Protein AF-A0A6P0VZF2-F1 (afdb_monomer_lite)

Radius of gyration: 37.42 Å; chains: 1; bounding box: 67×25×95 Å

pLDDT: mean 94.34, std 3.8, range [72.44, 98.31]

Foldseek 3Di:
DWDQDPVQRKTWDQDPNDTWIAHNVRHTDDDPVVVVVVVVVVVVVVVVVVVVVVVVVVVVVVVVVVVVVVVVVVVVLVVVLLVCLVVVVVVPDDLVRSCVVSVHPSVSSVVSVVD

Secondary structure (DSSP, 8-state):
-PEEPTTT--EEEEETTEEEEE-TTSPBPPPHHHHHHHHHHHHHHHHHHHHHHHHHHHHHHHHHHHHHHHHHHHHHHHHHHHHHHHHHHHTT--HHHHHHHTT--HHHHHHHHH-

Sequence (115 aa):
QGWVSPRLGITFEVVEKELQLYRPDGERFGSFVEIIQQKEWERQRAEEQRQRAEEQRQRAERAEQEKEQERLAKQQAQQSQLQAIPKLLAMGLNGEQIAEALSLPVETVRTVING

Structure (mmCIF, N/CA/C/O backbone):
data_AF-A0A6P0VZF2-F1
#
_entry.id   AF-A0A6P0VZF2-F1
#
loop_
_atom_site.group_PDB
_atom_site.id
_atom_site.type_symbol
_atom_site.label_atom_id
_atom_site.label_alt_id
_atom_site.label_comp_id
_atom_site.label_asym_id
_atom_site.label_entity_id
_atom_site.label_seq_id
_atom_site.pdbx_PDB_ins_code
_atom_site.Cartn_x
_atom_site.Cartn_y
_atom_site.Cartn_z
_atom_site.occupancy
_atom_site.B_iso_or_equiv
_atom_site.auth_seq_id
_atom_site.auth_comp_id
_atom_site.auth_asym_id
_atom_site.auth_atom_id
_atom_site.pdbx_PDB_model_num
ATOM 1 N N . GLN A 1 1 ? -34.549 -15.713 43.573 1.00 72.44 1 GLN A N 1
ATOM 2 C CA . GLN A 1 1 ? -35.770 -15.083 43.013 1.00 72.44 1 GLN A CA 1
ATOM 3 C C . GLN A 1 1 ? -35.609 -13.589 43.204 1.00 72.44 1 GLN A C 1
ATOM 5 O O . GLN A 1 1 ? -35.734 -13.108 44.326 1.00 72.44 1 GLN A O 1
ATOM 10 N N . GLY A 1 2 ? -35.232 -12.893 42.132 1.00 86.44 2 GLY A N 1
ATOM 11 C CA . GLY A 1 2 ? -35.026 -11.447 42.132 1.00 86.44 2 GLY A CA 1
ATOM 12 C C . GLY A 1 2 ? -36.325 -10.644 42.014 1.00 86.44 2 GLY A C 1
ATOM 13 O O . GLY A 1 2 ? -37.365 -11.163 41.607 1.00 86.44 2 GLY A O 1
ATOM 14 N N . TRP A 1 3 ? -36.256 -9.362 42.367 1.00 94.00 3 TRP A N 1
ATOM 15 C CA . TRP A 1 3 ? -37.337 -8.393 42.200 1.00 94.00 3 TRP A CA 1
ATOM 16 C C . TRP A 1 3 ? -37.138 -7.594 40.910 1.00 94.00 3 TRP A C 1
ATOM 18 O O . TRP A 1 3 ? -36.081 -6.999 40.709 1.00 94.00 3 TRP A O 1
ATOM 28 N N . VAL A 1 4 ? -38.153 -7.551 40.047 1.00 95.62 4 VAL A N 1
ATOM 29 C CA . VAL A 1 4 ? -38.128 -6.758 38.809 1.00 95.62 4 VAL A CA 1
ATOM 30 C C . VAL A 1 4 ? -38.736 -5.382 39.075 1.00 95.62 4 VAL A C 1
ATOM 32 O O . VAL A 1 4 ? -39.879 -5.284 39.519 1.00 95.62 4 VAL A O 1
ATOM 35 N N . SER A 1 5 ? -37.997 -4.310 38.782 1.00 92.50 5 SER A N 1
ATOM 36 C CA . SER A 1 5 ? -38.495 -2.940 38.945 1.00 92.50 5 SER A CA 1
ATOM 37 C C . SER A 1 5 ? -39.557 -2.596 37.892 1.00 92.50 5 SER A C 1
ATOM 39 O O . SER A 1 5 ? -39.223 -2.560 36.706 1.00 92.50 5 SER A O 1
ATOM 41 N N . PRO A 1 6 ? -40.800 -2.234 38.274 1.00 92.62 6 PRO A N 1
ATOM 42 C CA . PRO A 1 6 ? -41.868 -1.929 37.313 1.00 92.62 6 PRO A CA 1
ATOM 43 C C . PRO A 1 6 ? -41.601 -0.707 36.427 1.00 92.62 6 PRO A C 1
ATOM 45 O O . PRO A 1 6 ? -42.160 -0.607 35.341 1.00 92.62 6 PRO A O 1
ATOM 48 N N . ARG A 1 7 ? -40.773 0.245 36.886 1.00 94.19 7 ARG A N 1
ATOM 49 C CA . ARG A 1 7 ? -40.437 1.447 36.102 1.00 94.19 7 ARG A CA 1
ATOM 50 C C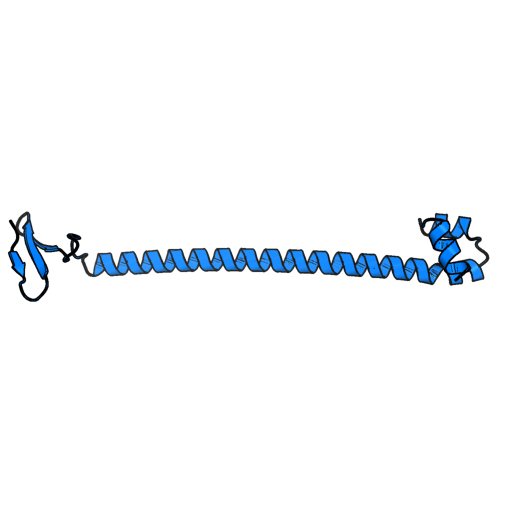 . ARG A 1 7 ? -39.200 1.281 35.227 1.00 94.19 7 ARG A C 1
ATOM 52 O O . ARG A 1 7 ? -39.075 1.995 34.241 1.00 94.19 7 ARG A O 1
ATOM 59 N N . LEU A 1 8 ? -38.270 0.410 35.622 1.00 92.50 8 LEU A N 1
ATOM 60 C CA . LEU A 1 8 ? -36.960 0.281 34.973 1.00 92.50 8 LEU A CA 1
ATOM 61 C C . LEU A 1 8 ? -36.809 -1.015 34.168 1.00 92.50 8 LEU A C 1
ATOM 63 O O . LEU A 1 8 ? -35.934 -1.088 33.314 1.00 92.50 8 LEU A O 1
ATOM 67 N N . GLY A 1 9 ? -37.608 -2.047 34.453 1.00 93.56 9 GLY A N 1
ATOM 68 C CA . GLY A 1 9 ? -37.501 -3.362 33.812 1.00 93.56 9 GLY A CA 1
ATOM 69 C C . GLY A 1 9 ? -36.236 -4.152 34.174 1.00 93.56 9 GLY A C 1
ATOM 70 O O . GLY A 1 9 ? -35.977 -5.185 33.570 1.00 93.56 9 GLY A O 1
ATOM 71 N N . ILE A 1 10 ? -35.440 -3.675 35.136 1.00 95.12 10 ILE A N 1
ATOM 72 C CA . ILE A 1 10 ? -34.222 -4.343 35.616 1.00 95.12 10 ILE A CA 1
ATOM 73 C C . ILE A 1 10 ? -34.530 -5.250 36.809 1.00 95.12 10 ILE A C 1
ATOM 75 O O . ILE A 1 10 ? -35.451 -4.970 37.583 1.00 95.12 10 ILE A O 1
ATOM 79 N N . THR A 1 11 ? -33.732 -6.301 36.980 1.00 95.56 11 THR A N 1
ATOM 80 C CA . THR A 1 11 ? -33.877 -7.271 38.072 1.00 95.56 11 THR A CA 1
ATOM 81 C C . THR A 1 11 ? -32.853 -7.002 39.166 1.00 95.56 11 THR A C 1
ATOM 83 O O . THR A 1 11 ? -31.673 -6.819 38.887 1.00 95.56 11 THR A O 1
ATOM 86 N N . PHE A 1 12 ? -33.303 -7.001 40.413 1.00 94.81 12 PHE A N 1
ATOM 87 C CA . PHE A 1 12 ? -32.484 -6.903 41.614 1.00 94.81 12 PHE A CA 1
ATOM 88 C C . PHE A 1 12 ? -32.463 -8.270 42.289 1.00 94.81 12 PHE A C 1
ATOM 90 O O . PHE A 1 12 ? -33.515 -8.780 42.676 1.00 94.81 12 PHE A O 1
ATOM 97 N N . GLU A 1 13 ? -31.292 -8.868 42.457 1.00 94.31 13 GLU A N 1
ATOM 98 C CA . GLU A 1 13 ? -31.149 -10.160 43.124 1.00 94.31 13 GLU A CA 1
ATOM 99 C C . GLU A 1 13 ? -30.012 -10.112 44.138 1.00 94.31 13 GLU A C 1
ATOM 101 O O . GLU A 1 13 ? -28.954 -9.553 43.869 1.00 94.31 13 GLU A O 1
ATOM 106 N N . VAL A 1 14 ? -30.234 -10.677 45.325 1.00 92.12 14 VAL A N 1
ATOM 107 C CA . VAL A 1 14 ? -29.182 -10.811 46.334 1.00 92.12 14 VAL A CA 1
ATOM 108 C C . VAL A 1 14 ? -28.567 -12.197 46.201 1.00 92.12 14 VAL A C 1
ATOM 110 O O . VAL A 1 14 ? -29.243 -13.198 46.432 1.00 92.12 14 VAL A O 1
ATOM 113 N N . VAL A 1 15 ? -27.286 -12.250 45.853 1.00 89.06 15 VAL A N 1
ATOM 114 C CA . VAL A 1 15 ? -26.509 -13.484 45.683 1.00 89.06 15 VAL A CA 1
ATOM 115 C C . VAL A 1 15 ? -25.336 -13.417 46.649 1.00 89.06 15 VAL A C 1
ATOM 117 O O . VAL A 1 15 ? -24.630 -12.418 46.676 1.00 89.06 15 VAL A O 1
ATOM 120 N N . GLU A 1 16 ? -25.158 -14.438 47.489 1.00 87.81 16 GLU A N 1
ATOM 121 C CA . GLU A 1 16 ? -24.052 -14.499 48.466 1.00 87.81 16 GLU A CA 1
ATOM 122 C C . GLU A 1 16 ? -23.924 -13.252 49.370 1.00 87.81 16 GLU A C 1
ATOM 124 O O . GLU A 1 16 ? -22.840 -12.892 49.813 1.00 87.81 16 GLU A O 1
ATOM 129 N N . LYS A 1 17 ? -25.065 -12.631 49.711 1.00 90.75 17 LYS A N 1
ATOM 130 C CA . LYS A 1 17 ? -25.184 -11.377 50.491 1.00 90.75 17 LYS A CA 1
ATOM 131 C C . LYS A 1 17 ? -24.780 -10.099 49.740 1.00 90.75 17 LYS A C 1
ATOM 133 O O . LYS A 1 17 ? -24.764 -9.034 50.353 1.00 90.75 17 LYS A O 1
ATOM 138 N N . GLU A 1 18 ? -24.546 -10.170 48.435 1.00 88.56 18 GLU A N 1
ATOM 139 C CA . GLU A 1 18 ? -24.303 -9.007 47.581 1.00 88.56 18 GLU A CA 1
ATOM 140 C C . GLU A 1 18 ? -25.506 -8.696 46.690 1.00 88.56 18 GLU A C 1
ATOM 142 O O . GLU A 1 18 ? -26.141 -9.597 46.140 1.00 88.56 18 GLU A O 1
ATOM 147 N N . LEU A 1 19 ? -25.813 -7.406 46.517 1.00 90.56 19 LEU A N 1
ATOM 148 C CA . LEU A 1 19 ? -26.839 -6.956 45.580 1.00 90.56 19 LEU A CA 1
ATOM 149 C C . LEU A 1 19 ? -26.286 -6.981 44.152 1.00 90.56 19 LEU A C 1
ATOM 151 O O . LEU A 1 19 ? -25.369 -6.234 43.815 1.00 90.56 19 LEU A O 1
ATOM 155 N N . GLN A 1 20 ? -26.896 -7.794 43.301 1.00 92.12 20 GLN A N 1
ATOM 156 C CA . GLN A 1 20 ? -26.627 -7.865 41.874 1.00 92.12 20 GLN A CA 1
ATOM 157 C C . GLN A 1 20 ? -27.799 -7.257 41.107 1.00 92.12 20 GLN A C 1
ATOM 159 O O . GLN A 1 20 ? -28.968 -7.463 41.441 1.00 92.12 20 GLN A O 1
ATOM 164 N N . LEU A 1 21 ? -27.475 -6.479 40.078 1.00 93.19 21 LEU A N 1
ATOM 165 C CA . LEU A 1 21 ? -28.457 -5.913 39.169 1.00 93.19 21 LEU A CA 1
ATOM 166 C C . LEU A 1 21 ? -28.301 -6.586 37.813 1.00 93.19 21 LEU A C 1
ATOM 168 O O . LEU A 1 21 ? -27.181 -6.732 37.322 1.00 93.19 21 LEU A O 1
ATOM 172 N N . TYR A 1 22 ? -29.424 -6.914 37.190 1.00 93.94 22 TYR A N 1
ATOM 173 C CA . TYR A 1 22 ? -29.488 -7.443 35.836 1.00 93.94 22 TYR A CA 1
ATOM 174 C C . TYR A 1 22 ? -30.323 -6.523 34.957 1.00 93.94 22 TYR A C 1
ATOM 176 O O . TYR A 1 22 ? -31.374 -6.020 35.360 1.00 93.94 22 TYR A O 1
ATOM 184 N N . ARG A 1 23 ? -29.831 -6.291 33.749 1.00 93.88 23 ARG A N 1
ATOM 185 C CA . ARG A 1 23 ? -30.483 -5.545 32.679 1.00 93.88 23 ARG A CA 1
ATOM 186 C C . ARG A 1 23 ? -31.737 -6.293 32.190 1.00 93.88 23 ARG A C 1
ATOM 188 O O . ARG A 1 23 ? -31.913 -7.469 32.509 1.00 93.88 23 ARG A O 1
ATOM 195 N N . PRO A 1 24 ? -32.616 -5.642 31.405 1.00 93.31 24 PRO A N 1
ATOM 196 C CA . PRO A 1 24 ? -33.824 -6.293 30.890 1.00 93.31 24 PRO A CA 1
ATOM 197 C C . PRO A 1 24 ? -33.538 -7.478 29.951 1.00 93.31 24 PRO A C 1
ATOM 199 O O . PRO A 1 24 ? -34.395 -8.336 29.774 1.00 93.31 24 PRO A O 1
ATOM 202 N N . ASP A 1 25 ? -32.341 -7.527 29.359 1.00 92.38 25 ASP A N 1
ATOM 203 C CA . ASP A 1 25 ? -31.837 -8.633 28.532 1.00 92.38 25 ASP A CA 1
ATOM 204 C C . ASP A 1 25 ? -31.271 -9.807 29.360 1.00 92.38 25 ASP A C 1
ATOM 206 O O . ASP A 1 25 ? -30.888 -10.830 28.797 1.00 92.38 25 ASP A O 1
ATOM 210 N N . GLY A 1 26 ? -31.257 -9.690 30.693 1.00 88.94 26 GLY A N 1
ATOM 211 C CA . GLY A 1 26 ? -30.741 -10.704 31.609 1.00 88.94 26 GLY A CA 1
ATOM 212 C C . GLY A 1 26 ? -29.235 -10.617 31.867 1.00 88.94 26 GLY A C 1
ATOM 213 O O . GLY A 1 26 ? -28.729 -11.378 32.690 1.00 88.94 26 GLY A O 1
ATOM 214 N N . GLU A 1 27 ? -28.508 -9.691 31.234 1.00 91.81 27 GLU A N 1
ATOM 215 C CA . GLU A 1 27 ? -27.086 -9.489 31.525 1.00 91.81 27 GLU A CA 1
ATOM 216 C C . GLU A 1 27 ? -26.885 -8.767 32.859 1.00 91.81 27 GLU A C 1
ATOM 218 O O . GLU A 1 27 ? -27.603 -7.824 33.197 1.00 91.81 27 GLU A O 1
ATOM 223 N N . ARG A 1 28 ? -25.862 -9.159 33.622 1.00 91.75 28 ARG A N 1
ATOM 224 C CA . ARG A 1 28 ? -25.497 -8.447 34.849 1.00 91.75 28 ARG A CA 1
ATOM 225 C C . ARG A 1 28 ? -24.949 -7.059 34.507 1.00 91.75 28 ARG A C 1
ATOM 227 O O . ARG A 1 28 ? -24.153 -6.899 33.586 1.00 91.75 28 ARG A O 1
ATOM 234 N N . PHE A 1 29 ? -25.316 -6.053 35.295 1.00 91.88 29 PHE A N 1
ATOM 235 C CA . PHE A 1 29 ? -24.626 -4.769 35.264 1.00 91.88 29 PHE A CA 1
ATOM 236 C C . PHE A 1 29 ? -23.169 -4.957 35.695 1.00 91.88 29 PHE A C 1
ATOM 238 O O . PHE A 1 29 ? -22.896 -5.343 36.834 1.00 91.88 29 PHE A O 1
ATOM 245 N N . GLY A 1 30 ? -22.244 -4.652 34.787 1.00 87.75 30 GLY A N 1
ATOM 246 C CA . GLY A 1 30 ? -20.832 -4.541 35.126 1.00 87.75 30 GLY A CA 1
ATOM 247 C C . GLY A 1 30 ? -20.597 -3.414 36.130 1.00 87.75 30 GLY A C 1
ATOM 248 O O . GLY A 1 30 ? -21.299 -2.397 36.147 1.00 87.75 30 GLY A O 1
ATOM 249 N N . SER A 1 31 ? -19.584 -3.588 36.966 1.00 88.06 31 SER A N 1
ATOM 250 C CA . SER A 1 31 ? -19.031 -2.518 37.780 1.00 88.06 31 SER A CA 1
ATOM 251 C C . SER A 1 31 ? -18.493 -1.397 36.891 1.00 88.06 31 SER A C 1
ATOM 253 O O . SER A 1 31 ? -18.128 -1.589 35.728 1.00 88.06 31 SER A O 1
ATOM 255 N N . PHE A 1 32 ? -18.393 -0.197 37.460 1.00 86.69 32 PHE A N 1
ATOM 256 C CA . PHE A 1 32 ? -17.809 0.940 36.754 1.00 86.69 32 PHE A CA 1
ATOM 257 C C . PHE A 1 32 ? -16.398 0.629 36.228 1.00 86.69 32 PHE A C 1
ATOM 259 O O . PHE A 1 32 ? -16.060 1.003 35.108 1.00 86.69 32 PHE A O 1
ATOM 266 N N . VAL A 1 33 ? -15.599 -0.105 37.009 1.00 92.75 33 VAL A N 1
ATOM 267 C CA . VAL A 1 33 ? -14.237 -0.499 36.634 1.00 92.75 33 VAL A CA 1
ATOM 268 C C . VAL A 1 33 ? -14.245 -1.444 35.432 1.00 92.75 33 VAL A C 1
ATOM 270 O O . VAL A 1 33 ? -13.512 -1.194 34.478 1.00 92.75 33 VAL A O 1
ATOM 273 N N . GLU A 1 34 ? -15.099 -2.470 35.427 1.00 91.19 34 GLU A N 1
ATOM 274 C CA . GLU A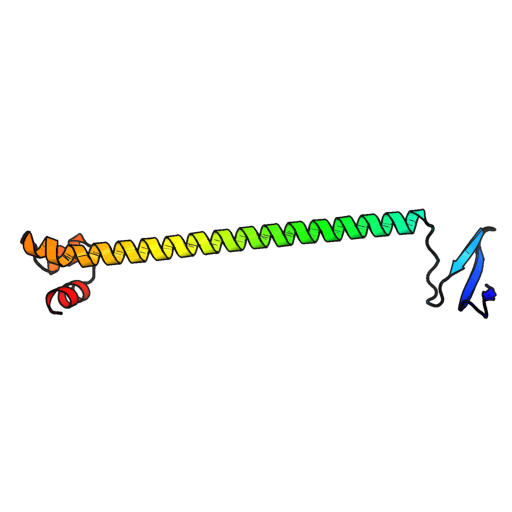 1 34 ? -15.227 -3.402 34.294 1.00 91.19 34 GLU A CA 1
ATOM 275 C C . GLU A 1 34 ? -15.655 -2.677 33.014 1.00 91.19 34 GLU A C 1
ATOM 277 O O . GLU A 1 34 ? -15.081 -2.905 31.951 1.00 91.19 34 GLU A O 1
ATOM 282 N N . ILE A 1 35 ? -16.601 -1.736 33.111 1.00 92.38 35 ILE A N 1
ATOM 283 C CA . ILE A 1 35 ? -17.056 -0.946 31.957 1.00 92.38 35 ILE A CA 1
ATOM 284 C C . ILE A 1 35 ? -15.918 -0.088 31.389 1.00 92.38 35 ILE A C 1
ATOM 286 O O . ILE A 1 35 ? -15.779 0.025 30.170 1.00 92.38 35 ILE A O 1
ATOM 290 N N . ILE A 1 36 ? -15.110 0.542 32.246 1.00 95.12 36 ILE A N 1
ATOM 291 C CA . ILE A 1 36 ? -13.966 1.346 31.799 1.00 95.12 36 ILE A CA 1
ATOM 292 C C . ILE A 1 36 ? -12.893 0.460 31.160 1.00 95.12 36 ILE A C 1
ATOM 294 O O . ILE A 1 36 ? -12.395 0.809 30.092 1.00 95.12 36 ILE A O 1
ATOM 298 N N . GLN A 1 37 ? -12.583 -0.696 31.753 1.00 95.12 37 GLN A N 1
ATOM 299 C CA . GLN A 1 37 ? -11.621 -1.646 31.186 1.00 95.12 37 GLN A CA 1
ATOM 300 C C . GLN A 1 37 ? -12.070 -2.167 29.818 1.00 95.12 37 GLN A C 1
ATOM 302 O O . GLN A 1 37 ? -11.278 -2.168 28.879 1.00 95.12 37 GLN A O 1
ATOM 307 N N . GLN A 1 38 ? -13.347 -2.532 29.679 1.00 93.62 38 GLN A N 1
ATOM 308 C CA . GLN A 1 38 ? -13.914 -2.979 28.409 1.00 93.62 38 GLN A CA 1
ATOM 309 C C . GLN A 1 38 ? -13.798 -1.892 27.334 1.00 93.62 38 GLN A C 1
ATOM 311 O O . GLN A 1 38 ? -13.330 -2.156 26.229 1.00 93.62 38 GLN A O 1
ATOM 316 N N . LYS A 1 39 ? -14.158 -0.646 27.668 1.00 95.56 39 LYS A N 1
ATOM 317 C CA . LYS A 1 39 ? -14.047 0.489 26.740 1.00 95.56 39 LYS A CA 1
ATOM 318 C C . LYS A 1 39 ? -12.607 0.768 26.326 1.00 95.56 39 LYS A C 1
ATOM 320 O O . LYS A 1 39 ? -12.369 1.109 25.172 1.00 95.56 39 LYS A O 1
ATOM 325 N N . GLU A 1 40 ? -11.663 0.666 27.253 1.00 96.94 40 GLU A N 1
ATOM 326 C CA . GLU A 1 40 ? -10.246 0.878 26.962 1.00 96.94 40 GLU A CA 1
ATOM 327 C C . GLU A 1 40 ? -9.704 -0.226 26.049 1.00 96.94 40 GLU A C 1
ATOM 329 O O . GLU A 1 40 ? -9.054 0.056 25.045 1.00 96.94 40 GLU A O 1
ATOM 334 N N . TRP A 1 41 ? -10.062 -1.480 26.324 1.00 96.31 41 TRP A N 1
ATOM 335 C CA . TRP A 1 41 ? -9.702 -2.610 25.475 1.00 96.31 41 TRP A CA 1
ATOM 336 C C . TRP A 1 41 ? -10.286 -2.483 24.062 1.00 96.31 41 TRP A C 1
ATOM 338 O O . TRP A 1 41 ? -9.581 -2.688 23.072 1.00 96.31 41 TRP A O 1
ATOM 348 N N . GLU A 1 42 ? -11.555 -2.086 23.946 1.00 97.12 42 GLU A N 1
ATOM 349 C CA . GLU A 1 42 ? -12.207 -1.834 22.657 1.00 97.12 42 GLU A CA 1
ATOM 350 C C . GLU A 1 42 ? -11.543 -0.684 21.894 1.00 97.12 42 GLU A C 1
ATOM 352 O O . GLU A 1 42 ? -11.341 -0.788 20.683 1.00 97.12 42 GLU A O 1
ATOM 357 N N . ARG A 1 43 ? -11.146 0.392 22.587 1.00 97.50 43 ARG A N 1
ATOM 358 C CA . ARG A 1 43 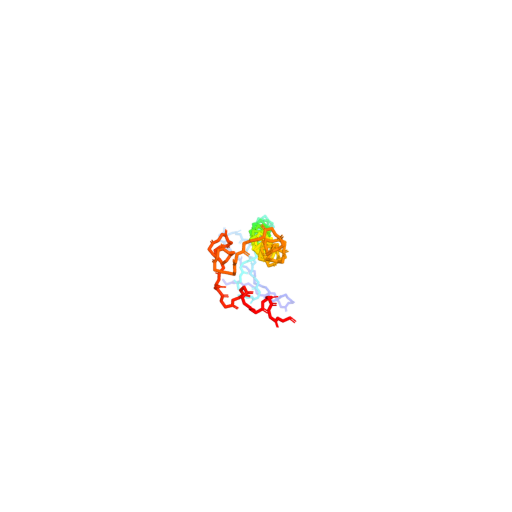? -10.394 1.501 21.983 1.00 97.50 43 ARG A CA 1
ATOM 359 C C . ARG A 1 43 ? -9.046 1.041 21.452 1.00 97.50 43 ARG A C 1
ATOM 361 O O . ARG A 1 43 ? -8.731 1.345 20.307 1.00 97.50 43 ARG A O 1
ATOM 368 N N . GLN A 1 44 ? -8.286 0.284 22.239 1.00 97.75 44 GLN A N 1
ATOM 369 C CA . GLN A 1 44 ? -6.985 -0.239 21.817 1.00 97.75 44 GLN A CA 1
ATOM 370 C C . GLN A 1 44 ? -7.119 -1.169 20.610 1.00 97.75 44 GLN A C 1
ATOM 372 O O . GLN A 1 44 ? -6.369 -1.041 19.646 1.00 97.75 44 GLN A O 1
ATOM 377 N N . ARG A 1 45 ? -8.127 -2.047 20.606 1.00 97.81 45 ARG A N 1
ATOM 378 C CA . ARG A 1 45 ? -8.449 -2.903 19.455 1.00 97.81 45 ARG A CA 1
ATOM 379 C C . ARG A 1 45 ? -8.800 -2.086 18.217 1.00 97.81 45 ARG A C 1
ATOM 381 O O . ARG A 1 45 ? -8.297 -2.382 17.137 1.00 97.81 45 ARG A O 1
ATOM 388 N N . ALA A 1 46 ? -9.658 -1.079 18.356 1.00 97.44 46 ALA A N 1
ATOM 389 C CA . ALA A 1 46 ? -10.049 -0.222 17.243 1.00 97.44 46 ALA A CA 1
ATOM 390 C C . ALA A 1 46 ? -8.852 0.559 16.682 1.00 97.44 46 ALA A C 1
ATOM 392 O O . ALA A 1 46 ? -8.714 0.676 15.465 1.00 97.44 46 ALA A O 1
ATOM 393 N N . GLU A 1 47 ? -7.975 1.049 17.555 1.00 98.12 47 GLU A N 1
ATOM 394 C CA . GLU A 1 47 ? -6.762 1.770 17.181 1.00 98.12 47 GLU A CA 1
ATOM 395 C C . GLU A 1 47 ? -5.758 0.856 16.463 1.00 98.12 47 GLU A C 1
ATOM 397 O O . GLU A 1 47 ? -5.284 1.192 15.381 1.00 98.12 47 GLU A O 1
ATOM 402 N N . GLU A 1 48 ? -5.520 -0.353 16.977 1.00 97.94 48 GLU A N 1
ATOM 403 C CA . GLU A 1 48 ? -4.664 -1.350 16.322 1.00 97.94 48 GLU A CA 1
ATOM 404 C C . GLU A 1 48 ? -5.181 -1.710 14.919 1.00 97.94 48 GLU A C 1
ATOM 406 O O . GLU A 1 48 ? -4.411 -1.799 13.961 1.00 97.94 48 GLU A O 1
ATOM 411 N N . GLN A 1 49 ? -6.498 -1.888 14.768 1.00 97.69 49 GLN A N 1
ATOM 412 C CA . GLN A 1 49 ? -7.106 -2.163 13.464 1.00 97.69 49 GLN A CA 1
ATOM 413 C C . GLN A 1 49 ? -6.955 -0.982 12.500 1.00 97.69 49 GLN A C 1
ATOM 415 O O . GLN A 1 49 ? -6.662 -1.192 11.322 1.00 97.69 49 GLN A O 1
ATOM 420 N N . ARG A 1 50 ? -7.107 0.257 12.986 1.00 98.06 50 ARG A N 1
ATOM 421 C CA . ARG A 1 50 ? -6.881 1.465 12.180 1.00 98.06 50 ARG A CA 1
ATOM 422 C C . ARG A 1 50 ? -5.436 1.567 11.717 1.00 98.06 50 ARG A C 1
ATOM 424 O O . ARG A 1 50 ? -5.214 1.770 10.530 1.00 98.06 50 ARG A O 1
ATOM 431 N N . GLN A 1 51 ? -4.474 1.357 12.612 1.00 98.12 51 GLN A N 1
ATOM 432 C CA . GLN A 1 51 ? -3.051 1.395 12.272 1.00 98.12 51 GLN A CA 1
ATOM 433 C C . GLN A 1 51 ? -2.698 0.344 11.218 1.00 98.12 51 GLN A C 1
ATOM 435 O O . GLN A 1 51 ? -2.057 0.663 10.221 1.00 98.12 51 GLN A O 1
ATOM 440 N N . ARG A 1 52 ? -3.202 -0.888 11.358 1.00 97.94 52 ARG A N 1
ATOM 441 C CA . ARG A 1 52 ? -3.002 -1.938 10.346 1.00 97.94 52 ARG A CA 1
ATOM 442 C C . ARG A 1 52 ? -3.614 -1.580 8.995 1.00 97.94 52 ARG A C 1
ATOM 444 O O . ARG A 1 52 ? -2.992 -1.828 7.964 1.00 97.94 52 ARG A O 1
ATOM 451 N N . ALA A 1 53 ? -4.819 -1.014 8.986 1.00 97.44 53 ALA A N 1
ATOM 452 C CA . ALA A 1 53 ? -5.468 -0.581 7.752 1.00 97.44 53 ALA A CA 1
ATOM 453 C C . ALA A 1 53 ? -4.686 0.556 7.072 1.00 97.44 53 ALA A C 1
ATOM 455 O O . ALA A 1 53 ? -4.518 0.540 5.853 1.00 97.44 53 ALA A O 1
ATOM 456 N N . GLU A 1 54 ? -4.172 1.505 7.855 1.00 98.31 54 GLU A N 1
ATOM 457 C CA . GLU A 1 54 ? -3.344 2.612 7.376 1.00 98.31 54 GLU A CA 1
ATOM 458 C C . GLU A 1 54 ? -2.020 2.105 6.787 1.00 98.31 54 GLU A C 1
ATOM 460 O O . GLU A 1 54 ? -1.661 2.456 5.664 1.00 98.31 54 GLU A O 1
ATOM 465 N N . GLU A 1 55 ? -1.328 1.198 7.481 1.00 98.06 55 GLU A N 1
ATOM 466 C CA . GLU A 1 55 ? -0.103 0.570 6.975 1.00 98.06 55 GLU A CA 1
ATOM 467 C C . GLU A 1 55 ? -0.335 -0.180 5.659 1.00 98.06 55 GLU A C 1
ATOM 469 O O . GLU A 1 55 ? 0.479 -0.090 4.737 1.00 98.06 55 GLU A O 1
ATOM 474 N N . GLN A 1 56 ? -1.439 -0.924 5.550 1.00 98.00 56 GLN A N 1
ATOM 475 C CA . GLN A 1 56 ? -1.780 -1.627 4.314 1.00 98.00 56 GLN A CA 1
ATOM 476 C C . GLN A 1 56 ? -2.066 -0.660 3.165 1.00 98.00 56 GLN A C 1
ATOM 478 O O . GLN A 1 56 ? -1.586 -0.894 2.055 1.00 98.00 56 GLN A O 1
ATOM 483 N N . ARG A 1 57 ? -2.785 0.439 3.424 1.00 98.25 57 ARG A N 1
ATOM 484 C CA . ARG A 1 57 ? -3.027 1.490 2.425 1.00 98.25 57 ARG A CA 1
ATOM 485 C C . ARG A 1 57 ? -1.726 2.116 1.945 1.00 98.25 57 ARG A C 1
ATOM 487 O O . ARG A 1 57 ? -1.499 2.166 0.742 1.00 98.25 57 ARG A O 1
ATOM 494 N N . GLN A 1 58 ? -0.837 2.494 2.862 1.00 98.25 58 GLN A N 1
ATOM 495 C CA . GLN A 1 58 ? 0.456 3.077 2.501 1.00 98.25 58 GLN A CA 1
ATOM 496 C C . GLN A 1 58 ? 1.324 2.117 1.680 1.00 98.25 58 GLN A C 1
ATOM 498 O O . GLN A 1 58 ? 2.007 2.540 0.750 1.00 98.25 58 GLN A O 1
ATOM 503 N N . ARG A 1 59 ? 1.310 0.815 1.995 1.00 98.06 59 ARG A N 1
ATOM 504 C CA . ARG A 1 59 ? 2.033 -0.191 1.199 1.00 98.06 59 ARG A CA 1
ATOM 505 C C . ARG A 1 59 ? 1.448 -0.339 -0.203 1.00 98.06 59 ARG A C 1
ATOM 507 O O . ARG A 1 59 ? 2.214 -0.427 -1.157 1.00 98.06 59 ARG A O 1
ATOM 514 N N . ALA A 1 60 ? 0.121 -0.359 -0.324 1.00 97.81 60 ALA A N 1
ATOM 515 C CA . ALA A 1 60 ? -0.548 -0.434 -1.618 1.00 97.81 60 ALA A CA 1
ATOM 516 C C . ALA A 1 60 ? -0.241 0.799 -2.481 1.00 97.81 60 ALA A C 1
ATOM 518 O O . ALA A 1 60 ? 0.117 0.648 -3.644 1.00 97.81 60 ALA A O 1
ATOM 519 N N . GLU A 1 61 ? -0.291 1.994 -1.890 1.00 98.31 61 GLU A N 1
ATOM 520 C CA . GLU A 1 61 ? 0.009 3.247 -2.586 1.00 98.31 61 GLU A CA 1
ATOM 521 C C . GLU A 1 61 ? 1.460 3.294 -3.081 1.00 98.31 61 GLU A C 1
ATO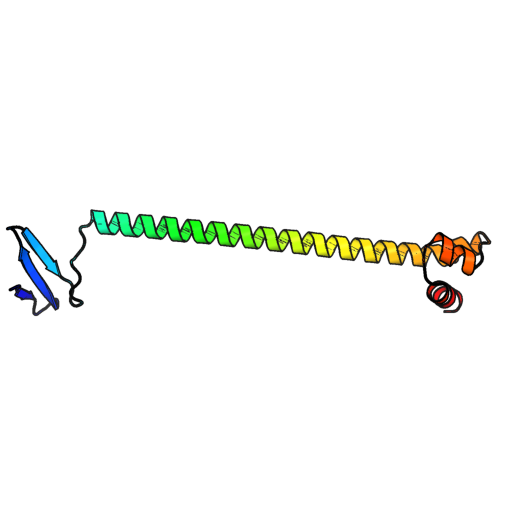M 523 O O . GLU A 1 61 ? 1.706 3.632 -4.237 1.00 98.31 61 GLU A O 1
ATOM 528 N N . ARG A 1 62 ? 2.433 2.873 -2.259 1.00 98.00 62 ARG A N 1
ATOM 529 C CA . ARG A 1 62 ? 3.839 2.786 -2.695 1.00 98.00 62 ARG A CA 1
ATOM 530 C C . ARG A 1 62 ? 4.025 1.805 -3.847 1.00 98.00 62 ARG A C 1
ATOM 532 O O . ARG A 1 62 ? 4.696 2.136 -4.817 1.00 98.00 62 ARG A O 1
ATOM 539 N N . ALA A 1 63 ? 3.410 0.626 -3.767 1.00 98.06 63 ALA A N 1
ATOM 540 C CA . ALA A 1 63 ? 3.500 -0.368 -4.833 1.00 98.06 63 ALA A CA 1
ATOM 541 C C . ALA A 1 63 ? 2.872 0.135 -6.147 1.00 98.06 63 ALA A C 1
ATOM 543 O O . ALA A 1 63 ? 3.373 -0.158 -7.234 1.00 98.06 63 ALA A O 1
ATOM 544 N N . GLU A 1 64 ? 1.783 0.902 -6.064 1.00 98.06 64 GLU A N 1
ATOM 545 C CA . GLU A 1 64 ? 1.156 1.523 -7.230 1.00 98.06 64 GLU A CA 1
ATOM 546 C C . GLU A 1 64 ? 2.048 2.610 -7.842 1.00 98.06 64 GLU A C 1
ATOM 548 O O . GLU A 1 64 ? 2.265 2.597 -9.055 1.00 98.06 64 GLU A O 1
ATOM 553 N N . GLN A 1 65 ? 2.645 3.470 -7.012 1.00 98.00 65 GLN A N 1
ATOM 554 C CA . GLN A 1 65 ? 3.600 4.490 -7.456 1.00 98.00 65 GLN A CA 1
ATOM 555 C C . GLN A 1 65 ? 4.834 3.873 -8.127 1.00 98.00 65 GLN A C 1
ATOM 557 O O . GLN A 1 65 ? 5.244 4.327 -9.193 1.00 98.00 65 GLN A O 1
ATOM 562 N N . GLU A 1 66 ? 5.416 2.819 -7.551 1.00 97.62 66 GLU A N 1
ATOM 563 C CA . GLU A 1 66 ? 6.559 2.108 -8.142 1.00 97.62 66 GLU A CA 1
ATOM 564 C C . GLU A 1 66 ? 6.201 1.519 -9.511 1.00 97.62 66 GLU A C 1
ATOM 566 O O . GLU A 1 66 ? 6.943 1.678 -10.484 1.00 97.62 66 GLU A O 1
ATOM 571 N N . LYS A 1 67 ? 5.024 0.895 -9.619 1.00 97.94 67 LYS A N 1
ATOM 572 C CA . LYS A 1 67 ? 4.530 0.342 -10.882 1.00 97.94 67 LYS A CA 1
ATOM 573 C C . LYS A 1 67 ? 4.281 1.432 -11.922 1.00 97.94 67 LYS A C 1
ATOM 575 O O . LYS A 1 67 ? 4.564 1.226 -13.102 1.00 97.94 67 LYS A O 1
ATOM 580 N N . GLU A 1 68 ? 3.737 2.576 -11.521 1.00 98.00 68 GLU A N 1
ATOM 581 C CA . GLU A 1 68 ? 3.533 3.711 -12.419 1.00 98.00 68 GLU A CA 1
ATOM 582 C C . GLU A 1 68 ? 4.868 4.278 -12.917 1.00 98.00 68 GLU A C 1
ATOM 584 O O . GLU A 1 68 ? 5.039 4.462 -14.125 1.00 98.00 68 GLU A O 1
ATOM 589 N N . GLN A 1 69 ? 5.845 4.454 -12.025 1.00 97.38 69 GLN A N 1
ATOM 590 C CA . GLN A 1 69 ? 7.191 4.891 -12.395 1.00 97.38 69 GLN A CA 1
ATOM 591 C C . GLN A 1 69 ? 7.868 3.913 -13.356 1.00 97.38 69 GLN A C 1
ATOM 593 O O . GLN A 1 69 ? 8.436 4.337 -14.363 1.00 97.38 69 GLN A O 1
ATOM 598 N N . GLU A 1 70 ? 7.773 2.606 -13.105 1.00 97.75 70 GLU A N 1
ATOM 599 C CA . GLU A 1 70 ? 8.333 1.592 -13.999 1.00 97.75 70 GLU A CA 1
ATOM 600 C C . GLU A 1 70 ? 7.685 1.652 -15.390 1.00 97.75 70 GLU A C 1
ATOM 602 O O . GLU A 1 70 ? 8.372 1.571 -16.413 1.00 97.75 70 GLU A O 1
ATOM 607 N N . ARG A 1 71 ? 6.359 1.829 -15.450 1.00 97.56 71 ARG A N 1
ATOM 608 C CA . ARG A 1 71 ? 5.637 1.977 -16.721 1.00 97.56 71 ARG A CA 1
ATOM 609 C C . ARG A 1 71 ? 6.071 3.229 -17.469 1.00 97.56 71 ARG A C 1
ATOM 611 O O . ARG A 1 71 ? 6.302 3.143 -18.676 1.00 97.56 71 ARG A O 1
ATOM 618 N N . LEU A 1 72 ? 6.215 4.352 -16.770 1.00 98.00 72 LEU A N 1
ATOM 619 C CA . LEU A 1 72 ? 6.668 5.603 -17.367 1.00 98.00 72 LEU A CA 1
ATOM 620 C C . LEU A 1 72 ? 8.099 5.474 -17.900 1.00 98.00 72 LEU A C 1
ATOM 622 O O . LEU A 1 72 ? 8.359 5.830 -19.047 1.00 98.00 72 LEU A O 1
ATOM 626 N N . ALA A 1 73 ? 9.007 4.887 -17.116 1.00 97.00 73 ALA A N 1
ATOM 627 C CA . ALA A 1 73 ? 10.389 4.654 -17.523 1.00 97.00 73 ALA A CA 1
ATOM 628 C C . ALA A 1 73 ? 10.478 3.738 -18.754 1.00 97.00 73 ALA A C 1
ATOM 630 O O . ALA A 1 73 ? 11.209 4.037 -19.699 1.00 97.00 73 ALA A O 1
ATOM 631 N N . LYS A 1 74 ? 9.688 2.655 -18.793 1.00 96.56 74 LYS A N 1
ATOM 632 C CA . LYS A 1 74 ? 9.594 1.767 -19.964 1.00 96.56 74 LYS A CA 1
ATOM 633 C C . LYS A 1 74 ? 9.077 2.503 -21.197 1.00 96.56 74 LYS A C 1
ATOM 635 O O . LYS A 1 74 ? 9.657 2.362 -22.271 1.00 96.56 74 LYS A O 1
ATOM 640 N N . GLN A 1 75 ? 8.023 3.303 -21.050 1.00 96.69 75 GLN A N 1
ATOM 641 C CA . GLN A 1 75 ? 7.464 4.081 -22.155 1.00 96.69 75 GLN A CA 1
ATOM 642 C C . GLN A 1 75 ? 8.464 5.118 -22.678 1.00 96.69 75 GLN A C 1
ATOM 644 O O . GLN A 1 75 ? 8.620 5.271 -23.889 1.00 96.69 75 GLN A O 1
ATOM 649 N N . GLN A 1 76 ? 9.173 5.801 -21.779 1.00 96.44 76 GLN A N 1
ATOM 650 C CA . GLN A 1 76 ? 10.192 6.776 -22.144 1.00 96.44 76 GLN A CA 1
ATOM 651 C C . GLN A 1 76 ? 11.369 6.111 -22.862 1.00 96.44 76 GLN A C 1
ATOM 653 O O . GLN A 1 76 ? 11.787 6.599 -23.909 1.00 96.44 76 GLN A O 1
ATOM 658 N N . ALA A 1 77 ? 11.863 4.976 -22.358 1.00 94.81 77 ALA A N 1
ATOM 659 C CA . ALA A 1 77 ? 12.925 4.214 -23.010 1.00 94.81 77 ALA A CA 1
ATOM 660 C C . ALA A 1 77 ? 12.518 3.781 -24.427 1.00 94.81 77 ALA A C 1
ATOM 662 O O . ALA A 1 77 ? 13.280 3.989 -25.370 1.00 94.81 77 ALA A O 1
ATOM 663 N N . GLN A 1 78 ? 11.294 3.268 -24.597 1.00 94.06 78 GLN A N 1
ATOM 664 C CA . GLN A 1 78 ? 10.749 2.921 -25.912 1.00 94.06 78 GLN A CA 1
ATOM 665 C C . GLN A 1 78 ? 10.680 4.141 -26.836 1.00 94.06 78 GLN A C 1
ATOM 667 O O . GLN A 1 78 ? 11.137 4.077 -27.975 1.00 94.06 78 GLN A O 1
ATOM 672 N N . GLN A 1 79 ? 10.174 5.281 -26.357 1.00 95.06 79 GLN A N 1
ATOM 673 C CA . GLN A 1 79 ? 10.155 6.509 -27.155 1.00 95.06 79 GLN A CA 1
ATOM 674 C C . GLN A 1 79 ? 11.562 6.966 -27.550 1.00 95.06 79 GLN A C 1
ATOM 676 O O . GLN A 1 79 ? 11.778 7.323 -28.706 1.00 95.06 79 GLN A O 1
ATOM 681 N N . SER A 1 80 ? 12.526 6.943 -26.627 1.00 95.38 80 SER A N 1
ATOM 682 C CA . SER A 1 80 ? 13.913 7.313 -26.918 1.00 95.38 80 SER A CA 1
ATOM 683 C C . SER A 1 80 ? 14.553 6.383 -27.950 1.00 95.38 80 SER A C 1
ATOM 685 O O . SER A 1 80 ? 15.251 6.868 -28.839 1.00 95.38 80 SER A O 1
ATOM 687 N N . GLN A 1 81 ? 14.275 5.077 -27.885 1.00 94.62 81 GLN A N 1
ATOM 688 C CA . GLN A 1 81 ? 14.712 4.114 -28.899 1.00 94.62 81 GLN A CA 1
ATOM 689 C C . GLN A 1 81 ? 14.124 4.454 -30.276 1.00 94.62 81 GLN A C 1
ATOM 691 O O . GLN A 1 81 ? 14.869 4.547 -31.248 1.00 94.62 81 GLN A O 1
ATOM 696 N N . LEU A 1 82 ? 12.818 4.732 -30.365 1.00 94.56 82 LEU A N 1
ATOM 697 C CA . LEU A 1 82 ? 12.181 5.104 -31.635 1.00 94.56 82 LEU A CA 1
ATOM 698 C C . LEU A 1 82 ? 12.737 6.421 -32.201 1.00 94.56 82 LEU A C 1
ATOM 700 O O . LEU A 1 82 ? 13.021 6.515 -33.392 1.00 94.56 82 LEU A O 1
ATOM 704 N N . GLN A 1 83 ? 12.967 7.425 -31.351 1.00 94.81 83 GLN A N 1
ATOM 705 C CA . GLN A 1 83 ? 13.555 8.709 -31.756 1.00 94.81 83 GLN A CA 1
ATOM 706 C C . GLN A 1 83 ? 15.028 8.606 -32.183 1.00 94.81 83 GLN A C 1
ATOM 708 O O . GLN A 1 83 ? 15.546 9.515 -32.839 1.00 94.81 83 GLN A O 1
ATOM 713 N N . ALA A 1 84 ? 15.727 7.532 -31.808 1.00 95.38 84 ALA A N 1
ATOM 714 C CA . ALA A 1 84 ? 17.091 7.275 -32.253 1.00 95.38 84 ALA A CA 1
ATOM 715 C C . ALA A 1 84 ? 17.145 6.714 -33.683 1.00 95.38 84 ALA A C 1
ATOM 717 O O . ALA A 1 84 ? 18.161 6.908 -34.350 1.00 95.38 84 ALA A O 1
ATOM 718 N N . ILE A 1 85 ? 16.067 6.091 -34.183 1.00 95.69 85 ILE A N 1
ATOM 719 C CA . ILE A 1 85 ? 16.027 5.455 -35.513 1.00 95.69 85 ILE A CA 1
ATOM 720 C C . ILE A 1 85 ? 16.423 6.438 -36.633 1.00 95.69 85 ILE A C 1
ATOM 722 O O . ILE A 1 85 ? 17.379 6.136 -37.351 1.00 95.69 85 ILE A O 1
ATOM 726 N N . PRO A 1 86 ? 15.817 7.638 -36.7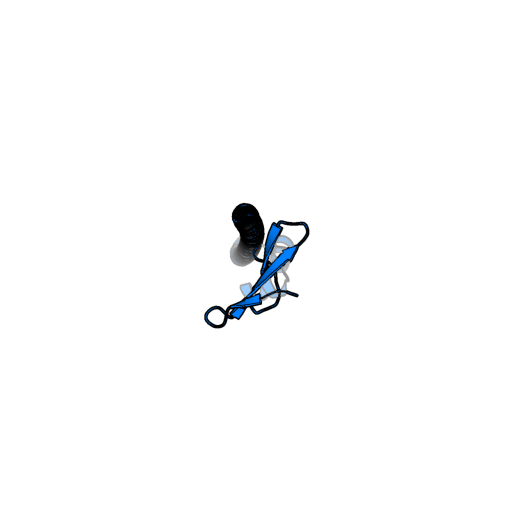72 1.00 94.62 86 PRO A N 1
ATOM 727 C CA . PRO A 1 86 ? 16.196 8.563 -37.845 1.00 94.62 86 PRO A CA 1
ATOM 728 C C . PRO A 1 86 ? 17.632 9.086 -37.705 1.00 94.62 86 PRO A C 1
ATOM 730 O O . PRO A 1 86 ? 18.313 9.329 -38.699 1.00 94.62 86 PRO A O 1
ATOM 733 N N . LYS A 1 87 ? 18.120 9.238 -36.466 1.00 94.38 87 LYS A N 1
ATOM 734 C CA . LYS A 1 87 ? 19.490 9.698 -36.190 1.00 94.38 87 LYS A CA 1
ATOM 735 C C . LYS A 1 87 ? 20.518 8.647 -36.606 1.00 94.38 87 LYS A C 1
ATOM 737 O O . LYS A 1 87 ? 21.537 8.993 -37.191 1.0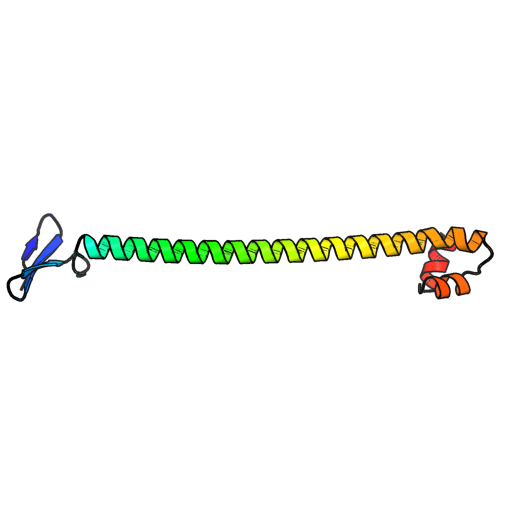0 94.38 87 LYS A O 1
ATOM 742 N N . LEU A 1 88 ? 20.245 7.372 -36.329 1.00 95.31 88 LEU A N 1
ATOM 743 C CA . LEU A 1 88 ? 21.109 6.255 -36.716 1.00 95.31 88 LEU A CA 1
ATOM 744 C C . LEU A 1 88 ? 21.131 6.056 -38.236 1.00 95.31 88 LEU A C 1
ATOM 746 O O . LEU A 1 88 ? 22.201 5.829 -38.795 1.00 95.31 88 LEU A O 1
ATOM 750 N N . LEU A 1 89 ? 19.990 6.238 -38.910 1.00 94.31 89 LEU A N 1
ATOM 751 C CA . LEU A 1 89 ? 19.939 6.269 -40.374 1.00 94.31 89 LEU A CA 1
ATOM 752 C C . LEU A 1 89 ? 20.817 7.381 -40.955 1.00 94.31 89 LEU A C 1
ATOM 754 O O . LEU A 1 89 ? 21.584 7.138 -41.881 1.00 94.31 89 LEU A O 1
ATOM 758 N N . ALA A 1 90 ? 20.744 8.593 -40.393 1.00 94.81 90 ALA A N 1
ATOM 759 C CA . ALA A 1 90 ? 21.572 9.719 -40.829 1.00 94.81 90 ALA A CA 1
ATOM 760 C C . ALA A 1 90 ? 23.078 9.476 -40.607 1.00 94.81 90 ALA A C 1
ATOM 762 O O . ALA A 1 90 ? 23.903 10.037 -41.324 1.00 94.81 90 ALA A O 1
ATOM 763 N N . MET A 1 91 ? 23.440 8.619 -39.647 1.00 94.81 91 MET A N 1
ATOM 764 C CA . MET A 1 91 ? 24.816 8.162 -39.420 1.00 94.81 91 MET A CA 1
ATOM 765 C C . MET A 1 91 ? 25.229 6.989 -40.329 1.00 94.81 91 MET A C 1
ATOM 767 O O . MET A 1 91 ? 26.353 6.504 -40.219 1.00 94.81 91 MET A O 1
ATOM 771 N N . GLY A 1 92 ? 24.356 6.546 -41.240 1.00 93.81 92 GLY A N 1
ATOM 772 C CA . GLY A 1 92 ? 24.662 5.551 -42.268 1.00 93.81 92 GLY A CA 1
ATOM 773 C C . GLY A 1 92 ? 24.384 4.097 -41.884 1.00 93.81 92 GLY A C 1
ATOM 774 O O . GLY A 1 92 ? 24.768 3.203 -42.637 1.00 93.81 92 GLY A O 1
ATOM 775 N N . LEU A 1 93 ? 23.723 3.833 -40.749 1.00 95.62 93 LEU A N 1
ATOM 776 C CA . LEU A 1 93 ? 23.272 2.480 -40.414 1.00 95.62 93 LEU A CA 1
ATOM 777 C C . LEU A 1 93 ? 22.046 2.110 -41.258 1.00 95.62 93 LEU A C 1
ATOM 779 O O . LEU A 1 93 ? 21.185 2.951 -41.511 1.00 95.62 93 LEU A O 1
ATOM 783 N N . ASN A 1 94 ? 21.934 0.844 -41.658 1.00 95.00 94 ASN A N 1
ATOM 784 C CA . ASN A 1 94 ? 20.746 0.344 -42.352 1.00 95.00 94 ASN A CA 1
ATOM 785 C C . ASN A 1 94 ? 19.655 -0.130 -41.365 1.00 95.00 94 ASN A C 1
ATOM 787 O O . ASN A 1 94 ? 19.904 -0.320 -40.175 1.00 95.00 94 ASN A O 1
ATOM 791 N N . GLY A 1 95 ? 18.423 -0.329 -41.849 1.00 92.56 95 GLY A N 1
ATOM 792 C CA . GLY A 1 95 ? 17.280 -0.683 -40.994 1.00 92.56 95 GLY A CA 1
ATOM 793 C C . GLY A 1 95 ? 17.429 -2.008 -40.231 1.00 92.56 95 GLY A C 1
ATOM 794 O O . GLY A 1 95 ? 16.899 -2.128 -39.129 1.00 92.56 95 GLY A O 1
ATOM 795 N N . GLU A 1 96 ? 18.174 -2.976 -40.771 1.00 94.81 96 GLU A N 1
ATOM 796 C CA . GLU A 1 96 ? 18.450 -4.255 -40.099 1.00 94.81 96 GLU A CA 1
ATOM 797 C C . GLU A 1 96 ? 19.466 -4.073 -38.965 1.00 94.81 96 GLU A C 1
ATOM 799 O O . GLU A 1 96 ? 19.235 -4.530 -37.849 1.00 94.81 96 GLU A O 1
ATOM 804 N N . GLN A 1 97 ? 20.529 -3.304 -39.213 1.00 94.75 97 GLN A N 1
ATOM 805 C CA . GLN A 1 97 ? 21.540 -2.945 -38.215 1.00 94.75 97 GLN A CA 1
ATOM 806 C C . GLN A 1 97 ? 20.952 -2.104 -37.074 1.00 94.75 97 GLN A C 1
ATOM 808 O O . GLN A 1 97 ? 21.336 -2.272 -35.920 1.00 94.75 97 GLN A O 1
ATOM 813 N N . ILE A 1 98 ? 20.007 -1.205 -37.367 1.00 95.62 98 ILE A N 1
ATOM 814 C CA . ILE A 1 98 ? 19.317 -0.400 -36.344 1.00 95.62 98 ILE A CA 1
ATOM 815 C C . ILE A 1 98 ? 18.392 -1.272 -35.491 1.00 95.62 98 ILE A C 1
ATOM 817 O O . ILE A 1 98 ? 18.351 -1.107 -34.271 1.00 95.62 98 ILE A O 1
ATOM 821 N N . ALA A 1 99 ? 17.660 -2.195 -36.120 1.00 95.88 99 ALA A N 1
ATOM 822 C CA . ALA A 1 99 ? 16.802 -3.145 -35.419 1.00 95.88 99 ALA A CA 1
ATOM 823 C C . ALA A 1 99 ? 17.616 -4.018 -34.454 1.00 95.88 99 ALA A C 1
ATOM 825 O O . ALA A 1 99 ? 17.248 -4.152 -33.289 1.00 95.88 99 ALA A O 1
ATOM 826 N N . GLU A 1 100 ? 18.765 -4.523 -34.904 1.00 94.94 100 GLU A N 1
ATOM 827 C CA . GLU A 1 100 ? 19.706 -5.262 -34.062 1.00 94.94 100 GLU A CA 1
ATOM 828 C C . GLU A 1 100 ? 20.259 -4.390 -32.920 1.00 94.94 100 GLU A C 1
ATOM 830 O O . GLU A 1 100 ? 20.143 -4.757 -31.749 1.00 94.94 100 GLU A O 1
ATOM 835 N N . ALA A 1 101 ? 20.780 -3.197 -33.229 1.00 93.00 101 ALA A N 1
ATOM 836 C CA . ALA A 1 101 ? 21.424 -2.312 -32.255 1.00 93.00 101 ALA A CA 1
ATOM 837 C C . ALA A 1 101 ? 20.482 -1.820 -31.144 1.00 93.00 101 ALA A C 1
ATOM 839 O O . ALA A 1 101 ? 20.906 -1.646 -30.002 1.00 93.00 101 ALA A O 1
ATOM 840 N N . LEU A 1 102 ? 19.206 -1.589 -31.463 1.00 94.44 102 LEU A N 1
ATOM 841 C CA . LEU A 1 102 ? 18.192 -1.166 -30.493 1.00 94.44 102 LEU A CA 1
ATOM 842 C C . LEU A 1 102 ? 17.377 -2.341 -29.934 1.00 94.44 102 LEU A C 1
ATOM 844 O O . LEU A 1 102 ? 16.491 -2.117 -29.109 1.00 94.44 102 LEU A O 1
ATOM 848 N N . SER A 1 103 ? 17.669 -3.576 -30.366 1.00 94.25 103 SER A N 1
ATOM 849 C CA . SER A 1 103 ? 16.893 -4.782 -30.042 1.00 94.25 103 SER A CA 1
ATOM 850 C C . SER A 1 103 ? 15.390 -4.609 -30.319 1.00 94.25 103 SER A C 1
ATOM 852 O O . SER A 1 103 ? 14.538 -5.023 -29.532 1.00 94.25 103 SER A O 1
ATOM 854 N N . LEU A 1 104 ? 15.067 -3.963 -31.441 1.00 93.44 104 LEU A N 1
ATOM 855 C CA . LEU A 1 104 ? 13.706 -3.709 -31.905 1.00 93.44 104 LEU A CA 1
ATOM 856 C C . LEU A 1 104 ? 13.333 -4.663 -33.048 1.00 93.44 104 LEU A C 1
ATOM 858 O O . LEU A 1 104 ? 14.200 -5.067 -33.823 1.00 93.44 104 LEU A O 1
ATOM 862 N N . PRO A 1 105 ? 12.041 -4.985 -33.234 1.00 95.44 105 PRO A N 1
ATOM 863 C CA . PRO A 1 105 ? 11.597 -5.698 -34.424 1.00 95.44 105 PRO A CA 1
ATOM 864 C C . PRO A 1 105 ? 11.907 -4.899 -35.697 1.00 95.44 105 PRO A C 1
ATOM 866 O O . PRO A 1 105 ? 11.619 -3.702 -35.773 1.00 95.44 105 PRO A O 1
ATOM 869 N N . VAL A 1 106 ? 12.421 -5.574 -36.730 1.00 94.12 106 VAL A N 1
ATOM 870 C CA . VAL A 1 106 ? 12.729 -4.950 -38.033 1.00 94.12 106 VAL A CA 1
ATOM 871 C C . VAL A 1 106 ? 11.495 -4.255 -38.626 1.00 94.12 106 VAL A C 1
ATOM 873 O O . VAL A 1 106 ? 11.606 -3.167 -39.182 1.00 94.12 106 VAL A O 1
ATOM 876 N N . GLU A 1 107 ? 10.302 -4.824 -38.440 1.00 93.88 107 GLU A N 1
ATOM 877 C CA . GLU A 1 107 ? 9.033 -4.237 -38.892 1.00 93.88 107 GLU A CA 1
ATOM 878 C C . GLU A 1 107 ? 8.700 -2.912 -38.187 1.00 93.88 107 GLU A C 1
ATOM 880 O O . GLU A 1 107 ? 8.195 -1.980 -38.815 1.00 93.88 107 GLU A O 1
ATOM 885 N N . THR A 1 108 ? 9.038 -2.779 -36.899 1.00 93.06 108 THR A N 1
ATOM 886 C CA . THR A 1 108 ? 8.884 -1.521 -36.154 1.00 93.06 108 THR A CA 1
ATOM 887 C C . THR A 1 108 ? 9.796 -0.448 -36.731 1.00 93.06 108 THR A C 1
ATOM 889 O O . THR A 1 108 ? 9.350 0.670 -36.979 1.00 93.06 108 THR A O 1
ATOM 892 N N . VAL A 1 109 ? 11.055 -0.800 -37.007 1.00 94.50 109 VAL A N 1
ATOM 893 C CA . VAL A 1 109 ? 12.016 0.118 -37.628 1.00 94.50 109 VAL A CA 1
ATOM 894 C C . VAL A 1 109 ? 11.539 0.530 -39.021 1.00 94.50 109 VAL A C 1
ATOM 896 O O . VAL A 1 109 ? 11.462 1.719 -39.306 1.00 94.50 109 VAL A O 1
ATOM 899 N N . ARG A 1 110 ? 11.113 -0.419 -39.863 1.00 93.00 110 ARG A N 1
ATOM 900 C CA . ARG A 1 110 ? 10.559 -0.142 -41.201 1.00 93.00 110 ARG A CA 1
ATOM 901 C C . ARG A 1 110 ? 9.337 0.772 -41.164 1.00 93.00 110 ARG A C 1
ATOM 903 O O . ARG A 1 110 ? 9.231 1.656 -42.005 1.00 93.00 110 ARG A O 1
ATOM 910 N N . THR A 1 111 ? 8.446 0.591 -40.192 1.00 93.94 111 THR A N 1
ATOM 911 C CA . THR A 1 111 ? 7.261 1.448 -40.023 1.00 93.94 111 THR A CA 1
ATOM 912 C C . THR A 1 111 ? 7.658 2.895 -39.731 1.00 93.94 111 THR A C 1
ATOM 914 O O . THR A 1 111 ? 7.082 3.804 -40.310 1.00 93.94 111 THR A O 1
ATOM 917 N N . VAL A 1 112 ? 8.667 3.116 -38.881 1.00 92.88 112 VAL A N 1
ATOM 918 C CA . VAL A 1 112 ? 9.175 4.464 -38.559 1.00 92.88 112 VAL A CA 1
ATOM 919 C C . VAL A 1 112 ? 9.925 5.101 -39.733 1.00 92.88 112 VAL A C 1
ATOM 921 O O . VAL A 1 112 ? 9.933 6.317 -39.861 1.00 92.88 112 VAL A O 1
ATOM 924 N N . ILE A 1 113 ? 10.574 4.297 -40.579 1.00 91.56 113 ILE A N 1
ATOM 925 C CA . ILE A 1 113 ? 11.308 4.788 -41.756 1.00 91.56 113 ILE A CA 1
ATOM 926 C C . ILE A 1 113 ? 10.358 5.165 -42.901 1.00 91.56 113 ILE A C 1
ATOM 928 O O . ILE A 1 113 ? 10.627 6.120 -43.625 1.00 91.56 113 ILE A O 1
ATOM 932 N N . ASN A 1 114 ? 9.285 4.392 -43.087 1.00 88.81 114 ASN A N 1
ATOM 933 C CA . ASN A 1 114 ? 8.371 4.511 -44.226 1.00 88.81 114 ASN A CA 1
ATOM 934 C C . ASN A 1 114 ? 7.088 5.310 -43.929 1.00 88.81 114 ASN A C 1
ATOM 936 O O . ASN A 1 114 ? 6.292 5.507 -44.849 1.00 88.81 114 ASN A O 1
ATOM 940 N N . GLY A 1 115 ? 6.848 5.686 -42.670 1.00 78.38 115 GLY A N 1
ATOM 941 C CA . GLY A 1 115 ? 5.710 6.504 -42.231 1.00 78.38 115 GLY A CA 1
ATOM 942 C C . GLY A 1 115 ? 6.080 7.972 -42.113 1.00 78.38 115 GLY A C 1
ATOM 943 O O . GLY A 1 115 ? 5.248 8.804 -42.534 1.00 78.38 115 GLY A O 1
#